Protein AF-A0A2G2EE09-F1 (afdb_monomer_lite)

pLDDT: mean 87.51, std 8.52, range [41.53, 94.19]

Secondary structure (DSSP, 8-state):
-HHHHHHHHHHHHHHTT--EEEEESSTTSPPEEEEEEEEEE-SS-EEEEEEE--TTS--SSSSSEEEEEGGGEEEEEE----

Radius of gyration: 11.83 Å; chains: 1; bounding box: 34×28×34 Å

Structure (mmCIF, N/CA/C/O backbone):
data_AF-A0A2G2EE09-F1
#
_entry.id   AF-A0A2G2EE09-F1
#
loop_
_atom_site.group_PDB
_atom_site.id
_atom_site.type_symbol
_atom_site.label_atom_id
_atom_site.label_alt_id
_atom_site.label_comp_id
_atom_site.label_asym_id
_atom_site.label_entity_id
_atom_site.label_seq_id
_atom_site.pdbx_PDB_ins_code
_atom_site.Cartn_x
_atom_site.Cartn_y
_atom_site.Cartn_z
_atom_site.occupancy
_atom_site.B_iso_or_equiv
_atom_site.auth_seq_id
_atom_site.auth_comp_id
_atom_site.auth_asym_id
_atom_site.auth_atom_id
_atom_site.pdbx_PDB_model_num
ATOM 1 N N . MET A 1 1 ? -0.431 -4.350 -17.251 1.00 62.62 1 MET A N 1
ATOM 2 C CA . MET A 1 1 ? -1.907 -4.172 -17.203 1.00 62.62 1 MET A CA 1
ATOM 3 C C . MET A 1 1 ? -2.454 -4.110 -15.774 1.00 62.62 1 MET A C 1
ATOM 5 O O . MET A 1 1 ? -2.917 -3.046 -15.387 1.00 62.62 1 MET A O 1
ATOM 9 N N . ALA A 1 2 ? -2.401 -5.177 -14.960 1.00 75.88 2 ALA A N 1
ATOM 10 C CA . ALA A 1 2 ? -2.938 -5.124 -13.585 1.00 75.88 2 ALA A CA 1
ATOM 11 C C . ALA A 1 2 ? -2.112 -4.226 -12.635 1.00 75.88 2 ALA A C 1
ATOM 13 O O . ALA A 1 2 ? -2.680 -3.414 -11.912 1.00 75.88 2 ALA A O 1
ATOM 14 N N . VAL A 1 3 ? -0.776 -4.316 -12.689 1.00 83.12 3 VAL A N 1
ATOM 15 C CA . VAL A 1 3 ? 0.140 -3.511 -11.853 1.00 83.12 3 VAL A CA 1
ATOM 16 C C . VAL A 1 3 ? 0.007 -2.013 -12.153 1.00 83.12 3 VAL A C 1
ATOM 18 O O . VAL A 1 3 ? -0.094 -1.209 -11.229 1.00 83.12 3 VAL A O 1
ATOM 21 N N . ASP A 1 4 ? -0.103 -1.638 -13.432 1.00 84.94 4 ASP A N 1
ATOM 22 C CA . ASP A 1 4 ? -0.315 -0.247 -13.858 1.00 84.94 4 ASP A CA 1
ATOM 23 C C . ASP A 1 4 ? -1.592 0.357 -13.275 1.00 84.94 4 ASP A C 1
ATOM 25 O O . ASP A 1 4 ? -1.594 1.503 -12.826 1.00 84.94 4 ASP A O 1
ATOM 29 N N . LYS A 1 5 ? -2.671 -0.433 -13.224 1.00 89.56 5 LYS A N 1
ATOM 30 C CA . LYS A 1 5 ? -3.950 -0.010 -12.651 1.00 89.56 5 LYS A CA 1
ATOM 31 C C . LYS A 1 5 ? -3.835 0.248 -11.149 1.00 89.56 5 LYS A C 1
ATOM 33 O O . LYS A 1 5 ? -4.369 1.248 -10.671 1.00 89.56 5 LYS A O 1
ATOM 38 N N . ILE A 1 6 ? -3.129 -0.614 -10.414 1.00 92.06 6 ILE A N 1
ATOM 39 C CA . ILE A 1 6 ? -2.882 -0.417 -8.979 1.00 92.06 6 ILE A CA 1
ATOM 40 C C . ILE A 1 6 ? -2.027 0.829 -8.748 1.00 92.06 6 ILE A C 1
ATOM 42 O O . ILE A 1 6 ? -2.403 1.677 -7.940 1.00 92.06 6 ILE A O 1
ATOM 46 N N . ARG A 1 7 ? -0.937 0.992 -9.508 1.00 90.56 7 ARG A N 1
ATOM 47 C CA . ARG A 1 7 ? -0.079 2.183 -9.449 1.00 90.56 7 ARG A CA 1
ATOM 48 C C . ARG A 1 7 ? -0.885 3.461 -9.679 1.00 90.56 7 ARG A C 1
ATOM 50 O O . ARG A 1 7 ? -0.805 4.390 -8.882 1.00 90.56 7 ARG A O 1
ATOM 57 N N . MET A 1 8 ? -1.703 3.488 -10.732 1.00 91.00 8 MET A N 1
ATOM 58 C CA . MET A 1 8 ? -2.543 4.639 -11.065 1.00 91.00 8 MET A CA 1
ATOM 59 C C . MET A 1 8 ? -3.559 4.946 -9.958 1.00 91.00 8 MET A C 1
ATOM 61 O O . MET A 1 8 ? -3.740 6.108 -9.601 1.00 91.00 8 MET A O 1
ATOM 65 N N . ARG A 1 9 ? -4.197 3.920 -9.375 1.00 90.69 9 ARG A N 1
ATOM 66 C CA . ARG A 1 9 ? -5.130 4.089 -8.250 1.00 90.69 9 ARG A CA 1
ATOM 67 C C . ARG A 1 9 ? -4.442 4.650 -7.010 1.00 90.69 9 ARG A C 1
ATOM 69 O O . ARG A 1 9 ? -4.912 5.651 -6.481 1.00 90.69 9 ARG A O 1
ATOM 76 N N . LEU A 1 10 ? -3.326 4.058 -6.585 1.00 90.75 10 LEU A N 1
ATOM 77 C CA . LEU A 1 10 ? -2.547 4.551 -5.447 1.00 90.75 10 LEU A CA 1
ATOM 78 C C . LEU A 1 10 ? -2.112 6.005 -5.665 1.00 90.75 10 LEU A C 1
ATOM 80 O O . LEU A 1 10 ? -2.224 6.817 -4.752 1.00 90.75 10 LEU A O 1
ATOM 84 N N . ASN A 1 11 ? -1.674 6.353 -6.880 1.00 90.81 11 ASN A N 1
ATOM 85 C CA . ASN A 1 11 ? -1.266 7.719 -7.199 1.00 90.81 11 ASN A CA 1
ATOM 86 C C . ASN A 1 11 ? -2.451 8.697 -7.139 1.00 90.81 11 ASN A C 1
ATOM 88 O O . ASN A 1 11 ? -2.340 9.773 -6.560 1.00 90.81 11 ASN A O 1
ATOM 92 N N . MET A 1 12 ? -3.622 8.307 -7.657 1.00 90.38 12 MET A N 1
ATOM 93 C CA . MET A 1 12 ? -4.846 9.106 -7.518 1.00 90.38 12 MET A CA 1
ATOM 94 C C . MET A 1 12 ? -5.265 9.293 -6.058 1.00 90.38 12 MET A C 1
ATOM 96 O O . MET A 1 12 ? -5.739 10.369 -5.700 1.00 90.38 12 MET A O 1
ATOM 100 N N . PHE A 1 13 ? -5.130 8.263 -5.222 1.00 89.44 13 PHE A N 1
ATOM 101 C CA . PHE A 1 13 ? -5.471 8.363 -3.805 1.00 89.44 13 PHE A CA 1
ATOM 102 C C . PHE A 1 13 ? -4.494 9.258 -3.047 1.00 89.44 13 PHE A C 1
ATOM 104 O O . PHE A 1 13 ? -4.953 10.111 -2.291 1.00 89.44 13 PHE A O 1
ATOM 111 N N . LYS A 1 14 ? -3.192 9.161 -3.346 1.00 88.00 14 LYS A N 1
ATOM 112 C CA . LYS A 1 14 ? -2.177 10.092 -2.846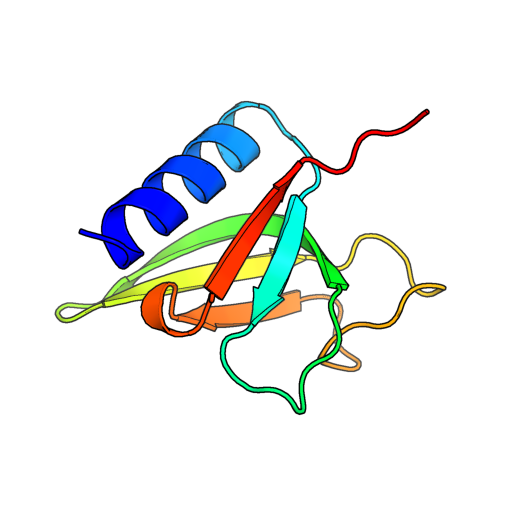 1.00 88.00 14 LYS A CA 1
ATOM 113 C C . LYS A 1 14 ? -2.512 11.539 -3.214 1.00 88.00 14 LYS A C 1
ATOM 115 O O . LYS A 1 14 ? -2.597 12.382 -2.336 1.00 88.00 14 LYS A O 1
ATOM 120 N N . LEU A 1 15 ? -2.765 11.828 -4.494 1.00 88.06 15 LEU A N 1
ATOM 121 C CA . LEU A 1 15 ? -3.081 13.187 -4.964 1.00 88.06 15 LEU A CA 1
ATOM 122 C C . LEU A 1 15 ? -4.346 13.777 -4.323 1.00 88.06 15 LEU A C 1
ATOM 124 O O . LEU A 1 15 ? -4.491 14.992 -4.247 1.00 88.06 15 LEU A O 1
ATOM 128 N N . LYS A 1 16 ? -5.275 12.922 -3.890 1.00 86.50 16 LYS A N 1
ATOM 129 C CA . LYS A 1 16 ? -6.523 13.326 -3.234 1.00 86.50 16 LYS A CA 1
ATOM 130 C C . LYS A 1 16 ? -6.438 13.297 -1.704 1.00 86.50 16 LYS A C 1
ATOM 132 O O . LYS A 1 16 ? -7.481 13.476 -1.079 1.00 86.50 16 LYS A O 1
ATOM 137 N N . ASN A 1 17 ? -5.262 13.031 -1.123 1.00 84.06 17 ASN A N 1
ATOM 138 C CA . ASN A 1 17 ? -5.056 12.804 0.314 1.00 84.06 17 ASN A CA 1
ATOM 139 C C . ASN A 1 17 ? -6.096 11.831 0.900 1.00 84.06 17 ASN A C 1
ATOM 141 O O . ASN A 1 17 ? -6.745 12.109 1.907 1.00 84.06 17 ASN A O 1
ATOM 145 N N . ARG A 1 18 ? -6.332 10.712 0.200 1.00 87.44 18 ARG A N 1
ATOM 146 C CA . ARG A 1 18 ? -7.316 9.697 0.593 1.00 87.44 18 ARG A CA 1
ATOM 147 C C . ARG A 1 18 ? -6.637 8.499 1.230 1.00 87.44 18 ARG A C 1
ATOM 149 O O . ARG A 1 18 ? -5.704 7.933 0.664 1.00 87.44 18 ARG A O 1
ATOM 156 N N . ASN A 1 19 ? -7.222 8.058 2.334 1.00 91.06 19 ASN A N 1
ATOM 157 C CA . ASN A 1 19 ? -6.898 6.795 2.975 1.00 91.06 19 ASN A CA 1
ATOM 158 C C . ASN A 1 19 ? -7.290 5.628 2.069 1.00 91.06 19 ASN A C 1
ATOM 160 O O . ASN A 1 19 ? -8.349 5.637 1.423 1.00 91.06 19 ASN A O 1
ATOM 164 N N . VAL A 1 20 ? -6.432 4.616 2.038 1.00 92.06 20 VAL A N 1
ATOM 165 C CA . VAL A 1 20 ? -6.599 3.442 1.189 1.00 92.06 20 VAL A CA 1
ATOM 166 C C . VAL A 1 20 ? -6.613 2.175 2.014 1.00 92.06 20 VAL A C 1
ATOM 168 O O . VAL A 1 20 ? -5.920 2.056 3.017 1.00 92.06 20 VAL A O 1
ATOM 171 N N . GLU A 1 21 ? -7.403 1.219 1.562 1.00 92.75 21 GLU A N 1
ATOM 172 C CA . GLU A 1 21 ? -7.382 -0.151 2.033 1.00 92.75 21 GLU A CA 1
ATOM 173 C C . GLU A 1 21 ? -6.591 -0.992 1.031 1.00 92.75 21 GLU A C 1
ATOM 175 O O . GLU A 1 21 ? -6.850 -0.956 -0.178 1.00 92.75 21 GLU A O 1
ATOM 180 N N . ILE A 1 22 ? -5.577 -1.692 1.532 1.00 93.50 22 ILE A N 1
ATOM 181 C CA . ILE A 1 22 ? -4.606 -2.437 0.739 1.00 93.50 22 ILE A CA 1
ATOM 182 C C . ILE A 1 22 ? -4.864 -3.927 0.912 1.00 93.50 22 ILE A C 1
ATOM 184 O O . ILE A 1 22 ? -4.835 -4.456 2.023 1.00 93.50 22 ILE A O 1
ATOM 188 N N . ILE A 1 23 ? -5.052 -4.613 -0.213 1.00 93.19 23 ILE A N 1
ATOM 189 C CA . ILE A 1 23 ? -5.184 -6.066 -0.263 1.00 93.19 23 ILE A CA 1
ATOM 190 C C . ILE A 1 23 ? -3.921 -6.620 -0.914 1.00 93.19 23 ILE A C 1
ATOM 192 O O . ILE A 1 23 ? -3.673 -6.404 -2.102 1.00 93.19 23 ILE A O 1
ATOM 196 N N . MET A 1 24 ? -3.106 -7.336 -0.144 1.00 94.19 24 MET A N 1
ATOM 197 C CA . MET A 1 24 ? -1.870 -7.942 -0.640 1.00 94.19 24 MET A CA 1
ATOM 198 C C . MET A 1 24 ? -2.153 -9.236 -1.407 1.00 94.19 24 MET A C 1
ATOM 200 O O . MET A 1 24 ? -3.097 -9.962 -1.115 1.00 94.19 24 MET A O 1
ATOM 204 N N . LYS A 1 25 ? -1.298 -9.574 -2.379 1.00 93.19 25 LYS A N 1
ATOM 205 C CA . LYS A 1 25 ? -1.360 -10.883 -3.060 1.00 93.19 25 LYS A CA 1
ATOM 206 C C . LYS A 1 25 ? -1.001 -12.038 -2.128 1.00 93.19 25 LYS A C 1
ATOM 208 O O . LYS A 1 25 ? -1.475 -13.158 -2.309 1.00 93.19 25 LYS A O 1
ATOM 213 N N . LYS A 1 26 ? -0.124 -11.779 -1.156 1.00 90.56 26 LYS A N 1
ATOM 214 C CA . LYS A 1 26 ? 0.253 -12.760 -0.141 1.00 90.56 26 LYS A CA 1
ATOM 215 C C . LYS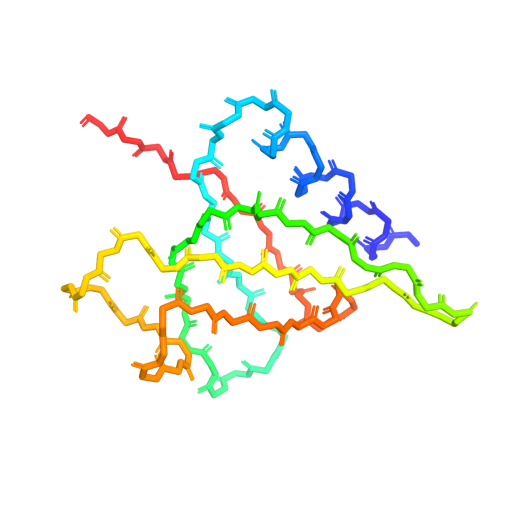 A 1 26 ? -0.884 -12.900 0.872 1.00 90.56 26 LYS A C 1
ATOM 217 O O . LYS A 1 26 ? -1.209 -11.941 1.558 1.00 90.56 26 LYS A O 1
ATOM 222 N N . LYS A 1 27 ? -1.435 -14.111 0.991 1.00 82.69 27 LYS A N 1
ATOM 223 C CA . LYS A 1 27 ? -2.578 -14.423 1.868 1.00 82.69 27 LYS A CA 1
ATOM 224 C C . LYS A 1 27 ? -2.276 -14.336 3.369 1.00 82.69 27 LYS A C 1
ATOM 226 O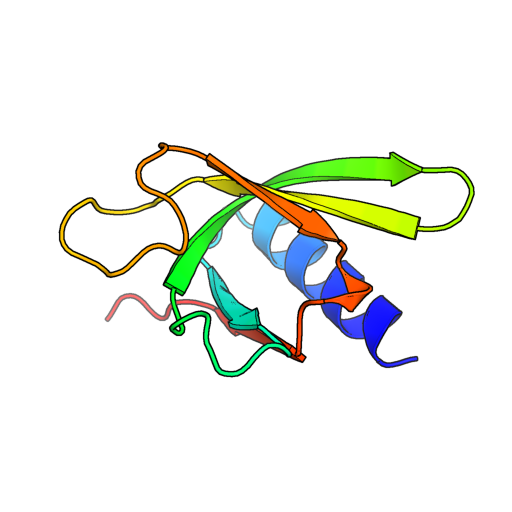 O . LYS A 1 27 ? -3.205 -14.367 4.161 1.00 82.69 27 LYS A O 1
ATOM 231 N N . ASN A 1 28 ? -1.002 -14.276 3.758 1.00 86.12 28 ASN A N 1
ATOM 232 C CA . ASN A 1 28 ? -0.587 -14.168 5.158 1.00 86.12 28 ASN A CA 1
ATOM 233 C C . ASN A 1 28 ? -0.519 -12.719 5.659 1.00 86.12 28 ASN A C 1
ATOM 235 O O . ASN A 1 28 ? -0.228 -12.510 6.829 1.00 86.12 28 ASN A O 1
ATOM 239 N N . ILE A 1 29 ? -0.731 -11.734 4.782 1.00 88.06 29 ILE A N 1
ATOM 240 C CA . ILE A 1 29 ? -0.810 -10.331 5.174 1.00 88.06 29 ILE A CA 1
ATOM 241 C C . ILE A 1 29 ? -2.296 -9.967 5.261 1.00 88.06 29 ILE A C 1
ATOM 243 O O . ILE A 1 29 ? -2.990 -10.117 4.248 1.00 88.06 29 ILE A O 1
ATOM 247 N N . PRO A 1 30 ? -2.794 -9.516 6.428 1.00 87.94 30 PRO A N 1
ATOM 248 C CA . PRO A 1 30 ? -4.184 -9.098 6.561 1.00 87.94 30 PRO A CA 1
ATOM 249 C C . PRO A 1 30 ? -4.467 -7.895 5.661 1.00 87.94 30 PRO A C 1
ATOM 251 O O . PRO A 1 30 ? -3.556 -7.207 5.204 1.00 87.94 30 PRO A O 1
ATOM 254 N N . VAL A 1 31 ? -5.742 -7.632 5.390 1.00 91.12 31 VAL A N 1
ATOM 255 C CA . VAL A 1 31 ? -6.141 -6.379 4.743 1.00 91.12 31 VAL A CA 1
ATOM 256 C C . VAL A 1 31 ? -5.922 -5.250 5.741 1.00 91.12 31 VAL A C 1
ATOM 258 O O . VAL A 1 31 ? -6.361 -5.342 6.883 1.00 91.12 31 VAL A O 1
ATOM 261 N N . PHE A 1 32 ? -5.241 -4.191 5.319 1.00 92.06 32 PHE A N 1
ATOM 262 C CA . PHE A 1 32 ? -4.888 -3.089 6.209 1.00 92.06 32 PHE A CA 1
ATOM 263 C C . PHE A 1 32 ?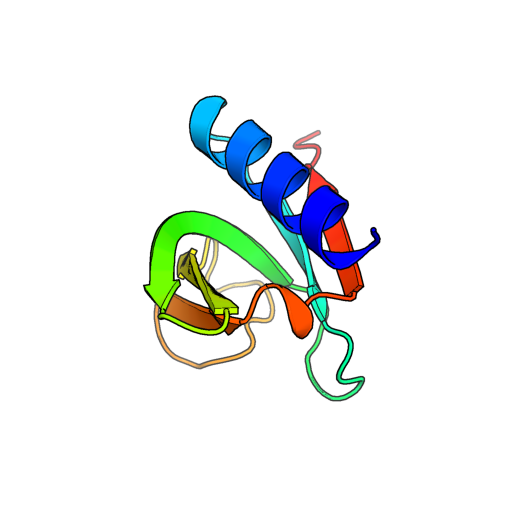 -5.149 -1.742 5.553 1.00 92.06 32 PHE A C 1
ATOM 265 O O . PHE A 1 32 ? -5.158 -1.609 4.327 1.00 92.06 32 PHE A O 1
ATOM 272 N N . GLN A 1 33 ? -5.346 -0.727 6.389 1.00 92.00 33 GLN A N 1
ATOM 273 C CA . GLN A 1 33 ? -5.571 0.635 5.931 1.00 92.00 33 GLN A CA 1
ATOM 274 C C . GLN A 1 33 ? -4.319 1.478 6.116 1.00 92.00 33 GLN A C 1
ATOM 276 O O . GLN A 1 33 ? -3.650 1.410 7.149 1.00 92.00 33 GLN A O 1
ATOM 281 N N . ALA A 1 34 ? -4.011 2.274 5.102 1.00 92.81 34 ALA A N 1
ATOM 282 C CA . ALA A 1 34 ? -2.812 3.081 5.066 1.00 92.81 34 ALA A CA 1
ATOM 283 C C . ALA A 1 34 ? -3.024 4.397 4.313 1.00 92.81 34 ALA A C 1
ATOM 285 O O . ALA A 1 34 ? -3.960 4.555 3.528 1.00 92.81 34 ALA A O 1
ATOM 286 N N . GLU A 1 35 ? -2.103 5.326 4.524 1.00 92.75 35 GLU A N 1
ATOM 287 C CA . GLU A 1 35 ? -1.910 6.504 3.689 1.00 92.75 35 GLU A CA 1
ATOM 288 C C . GLU A 1 35 ? -0.759 6.260 2.705 1.00 92.75 35 GLU A C 1
ATOM 290 O O . GLU A 1 35 ? 0.272 5.684 3.057 1.00 92.75 35 GLU A O 1
ATOM 295 N N . VAL A 1 36 ? -0.917 6.695 1.454 1.00 93.06 36 VAL A N 1
ATOM 296 C CA . VAL A 1 36 ? 0.130 6.568 0.432 1.00 93.06 36 VAL A CA 1
ATOM 297 C C . VAL A 1 36 ? 1.099 7.744 0.542 1.00 93.06 36 VAL A C 1
ATOM 299 O O . VAL A 1 36 ? 0.790 8.845 0.095 1.00 93.06 36 VAL A O 1
ATOM 302 N N . MET A 1 37 ? 2.300 7.501 1.069 1.00 92.38 37 MET A N 1
ATOM 303 C CA . MET A 1 37 ? 3.288 8.556 1.318 1.00 92.38 37 MET A CA 1
ATOM 304 C C . MET A 1 37 ? 4.093 8.897 0.065 1.00 92.38 37 MET A C 1
ATOM 306 O O . MET A 1 37 ? 4.059 10.015 -0.451 1.00 92.3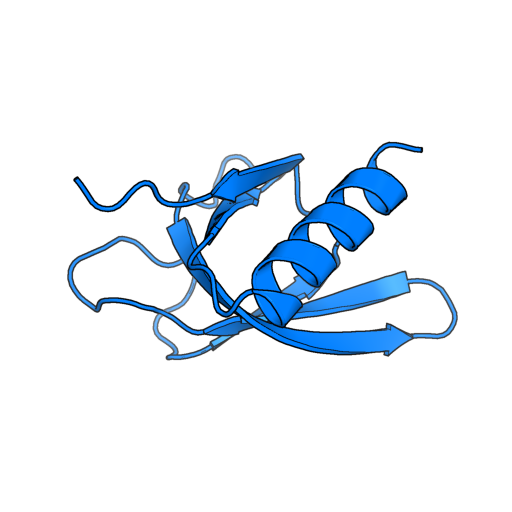8 37 MET A O 1
ATOM 310 N N . VAL A 1 38 ? 4.845 7.932 -0.463 1.00 92.00 38 VAL A N 1
ATOM 311 C CA . VAL A 1 38 ? 5.777 8.159 -1.573 1.00 92.00 38 VAL A CA 1
ATOM 312 C C . VAL A 1 38 ? 5.911 6.917 -2.442 1.00 92.00 38 VAL A C 1
ATOM 314 O O . VAL A 1 38 ? 5.767 5.791 -1.970 1.00 92.00 38 VAL A O 1
ATOM 317 N N . PHE A 1 39 ? 6.166 7.150 -3.727 1.00 91.62 39 PHE A N 1
ATOM 318 C CA . PHE A 1 39 ? 6.537 6.112 -4.677 1.00 91.62 39 PHE A CA 1
ATOM 319 C C . PHE A 1 39 ? 8.036 6.192 -4.909 1.00 91.62 39 PHE A C 1
ATOM 321 O O . PHE A 1 39 ? 8.558 7.279 -5.154 1.00 91.62 39 PHE A O 1
ATOM 328 N N . LEU A 1 40 ? 8.702 5.049 -4.838 1.00 91.19 40 LEU A N 1
ATOM 329 C CA . LEU A 1 40 ? 10.104 4.913 -5.199 1.00 91.19 40 LEU A CA 1
ATOM 330 C C . LEU A 1 40 ? 10.159 4.132 -6.507 1.00 91.19 40 LEU A C 1
ATOM 332 O O . LEU A 1 40 ? 9.577 3.050 -6.609 1.00 91.19 40 LEU A O 1
ATOM 336 N N . TYR A 1 41 ? 10.818 4.702 -7.506 1.00 87.38 41 TYR A N 1
ATOM 337 C CA . TYR A 1 41 ? 10.999 4.075 -8.807 1.00 87.38 41 TYR A CA 1
ATOM 338 C C . TYR A 1 41 ? 12.377 3.421 -8.822 1.00 87.38 41 TYR A C 1
ATOM 340 O O . TYR A 1 41 ? 13.383 4.108 -8.674 1.00 87.38 41 TYR A O 1
ATOM 348 N N . ASP A 1 42 ? 12.386 2.099 -8.927 1.00 83.75 42 ASP A N 1
ATOM 349 C CA . ASP A 1 42 ? 13.567 1.278 -9.182 1.00 83.75 42 ASP A CA 1
ATOM 350 C C . ASP A 1 42 ? 13.622 0.972 -10.688 1.00 83.75 42 ASP A C 1
ATOM 352 O O . ASP A 1 42 ? 12.590 1.056 -11.362 1.00 83.75 42 ASP A O 1
ATOM 356 N N . GLU A 1 43 ? 14.788 0.603 -11.220 1.00 78.31 43 GLU A N 1
ATOM 357 C CA . GLU A 1 43 ? 14.970 0.381 -12.669 1.00 78.31 43 GLU A CA 1
ATOM 358 C C . GLU A 1 43 ? 13.988 -0.661 -13.244 1.00 78.31 43 GLU A C 1
ATOM 360 O O . GLU A 1 43 ? 13.515 -0.513 -14.370 1.00 78.31 43 GLU A O 1
ATOM 365 N N . ASP A 1 44 ? 13.595 -1.648 -12.431 1.00 78.94 44 ASP A N 1
ATOM 366 C CA . ASP A 1 44 ? 12.709 -2.747 -12.832 1.00 78.94 44 ASP A CA 1
ATOM 367 C C . ASP A 1 44 ? 11.283 -2.679 -12.250 1.00 78.94 44 ASP A C 1
ATOM 369 O O . ASP A 1 44 ? 10.392 -3.407 -12.700 1.00 78.94 44 ASP A O 1
ATOM 373 N N . ASP A 1 45 ? 11.028 -1.873 -11.210 1.00 84.75 45 ASP A N 1
ATOM 374 C CA . ASP A 1 45 ? 9.740 -1.903 -10.501 1.00 84.75 45 ASP A CA 1
ATOM 375 C C . ASP A 1 45 ? 9.441 -0.630 -9.694 1.00 84.75 45 ASP A C 1
ATOM 377 O O . ASP A 1 45 ? 10.305 0.183 -9.386 1.00 84.75 45 ASP A O 1
ATOM 381 N N . THR A 1 46 ? 8.182 -0.457 -9.296 1.00 90.25 46 THR A N 1
ATOM 382 C CA . THR A 1 46 ? 7.750 0.643 -8.427 1.00 90.25 46 THR A CA 1
ATOM 383 C C . THR A 1 46 ? 7.480 0.124 -7.018 1.00 90.25 46 THR A C 1
ATOM 385 O O . THR A 1 46 ? 6.668 -0.784 -6.820 1.00 90.25 46 THR A O 1
ATOM 388 N N . LYS A 1 47 ? 8.108 0.738 -6.016 1.00 93.31 47 LYS A N 1
ATOM 389 C CA . LYS A 1 47 ? 7.779 0.564 -4.596 1.00 93.31 47 LYS A CA 1
ATOM 390 C C . LYS A 1 47 ? 6.874 1.696 -4.125 1.00 93.31 47 LYS A C 1
ATOM 392 O O . LYS A 1 47 ? 6.897 2.804 -4.658 1.00 93.31 47 LYS A O 1
ATOM 397 N N . VAL A 1 48 ? 6.087 1.416 -3.099 1.00 94.19 48 VAL A N 1
ATOM 398 C CA . VAL A 1 48 ? 5.248 2.389 -2.407 1.00 94.19 48 VAL A CA 1
ATOM 399 C C . VAL A 1 48 ? 5.513 2.306 -0.910 1.00 94.19 48 VAL A C 1
ATOM 401 O O . VAL A 1 48 ? 5.613 1.211 -0.354 1.00 94.19 48 VAL A O 1
ATOM 404 N N . ILE A 1 49 ? 5.636 3.470 -0.277 1.00 94.19 49 ILE A N 1
ATOM 405 C CA . ILE A 1 49 ? 5.675 3.605 1.177 1.00 94.19 49 ILE A CA 1
ATOM 406 C C . ILE A 1 49 ? 4.264 3.930 1.656 1.00 94.19 49 ILE A C 1
ATOM 408 O O . ILE A 1 49 ? 3.647 4.902 1.208 1.00 94.19 49 ILE A O 1
ATOM 412 N N . LEU A 1 50 ? 3.769 3.097 2.561 1.00 94.00 50 LEU A N 1
ATOM 413 C CA . LEU A 1 50 ? 2.440 3.159 3.145 1.00 94.00 50 LEU A CA 1
ATOM 414 C C . LEU A 1 50 ? 2.576 3.511 4.625 1.00 94.00 50 LEU A C 1
ATOM 416 O O . LEU A 1 50 ? 3.315 2.841 5.340 1.00 94.00 50 LEU A O 1
ATOM 420 N N . LYS A 1 51 ? 1.884 4.547 5.093 1.00 92.75 51 LYS A N 1
ATOM 421 C CA . LYS A 1 51 ? 1.879 4.939 6.506 1.00 92.75 51 LYS A CA 1
ATOM 422 C C . LYS A 1 51 ? 0.659 4.365 7.216 1.00 92.75 51 LYS A C 1
ATOM 424 O O . LYS A 1 51 ? -0.447 4.408 6.678 1.00 92.75 51 LYS A O 1
ATOM 429 N N . ARG A 1 52 ? 0.858 3.839 8.421 1.00 92.44 52 ARG A N 1
ATOM 430 C CA . ARG A 1 52 ? -0.200 3.331 9.294 1.00 92.44 52 ARG A CA 1
ATOM 431 C C . ARG A 1 52 ? -1.135 4.466 9.714 1.00 92.44 52 ARG A C 1
ATOM 433 O O . ARG A 1 52 ? -0.681 5.527 10.129 1.00 92.44 52 ARG A O 1
ATOM 440 N N . LEU A 1 53 ? -2.444 4.228 9.624 1.00 88.38 53 LEU A N 1
ATOM 441 C CA . LEU A 1 53 ? -3.464 5.219 9.997 1.00 88.38 53 LEU A CA 1
ATOM 442 C C . LEU A 1 53 ? -3.888 5.134 11.465 1.00 88.38 53 LEU A C 1
ATOM 444 O O . LEU A 1 53 ? -4.157 6.157 12.084 1.00 88.38 53 LEU A O 1
ATOM 448 N N . SER A 1 54 ? -3.996 3.920 12.012 1.00 81.38 54 SER A N 1
ATOM 449 C CA . SER A 1 54 ? -4.414 3.686 13.396 1.00 81.38 54 SER A CA 1
ATOM 450 C C . SER A 1 54 ? -3.689 2.478 13.983 1.00 81.38 54 SER A C 1
ATOM 452 O O . SER A 1 54 ? -3.450 1.486 13.287 1.00 81.38 54 SER A O 1
ATOM 454 N N . LEU A 1 55 ? -3.361 2.566 15.274 1.00 76.94 55 LEU A N 1
ATOM 455 C CA . LEU A 1 55 ? -2.798 1.469 16.064 1.00 76.94 55 LEU A CA 1
ATOM 456 C C . LEU A 1 55 ? -3.833 0.384 16.396 1.00 76.94 55 LEU A C 1
ATOM 458 O O . LEU A 1 55 ? -3.461 -0.745 16.693 1.00 76.94 55 LEU A O 1
ATOM 462 N N . GLU A 1 56 ? -5.122 0.703 16.297 1.00 76.62 56 GLU A N 1
ATOM 463 C CA . GLU A 1 56 ? -6.218 -0.216 16.626 1.00 76.62 56 GLU A CA 1
ATOM 464 C C . GLU A 1 56 ? -6.511 -1.222 15.506 1.00 76.62 56 GLU A C 1
ATOM 466 O O . GLU A 1 56 ? -7.161 -2.237 15.736 1.00 76.62 56 GLU A O 1
ATOM 471 N N . ARG A 1 57 ? -6.055 -0.940 14.279 1.00 76.06 57 ARG A N 1
ATOM 472 C CA . ARG A 1 57 ? -6.248 -1.819 13.120 1.00 76.06 57 ARG A CA 1
ATOM 473 C C . ARG A 1 57 ? -4.994 -2.638 12.851 1.00 76.06 57 ARG A C 1
ATOM 475 O O . ARG A 1 57 ? -3.874 -2.158 13.057 1.00 76.06 57 ARG A O 1
ATOM 482 N N . GLU A 1 58 ? -5.204 -3.855 12.353 1.00 81.75 58 GLU A N 1
ATOM 483 C CA . GLU A 1 58 ? -4.128 -4.734 11.903 1.00 81.75 58 GLU A CA 1
ATOM 484 C C . GLU A 1 58 ? -3.294 -4.040 10.820 1.00 81.75 58 GLU A C 1
ATOM 486 O O . GLU A 1 58 ? -3.818 -3.429 9.884 1.00 81.75 58 GLU A O 1
ATOM 491 N N . PHE A 1 59 ? -1.977 -4.123 10.974 1.00 88.12 59 PHE A N 1
ATOM 492 C CA . PHE A 1 59 ? -0.997 -3.580 10.047 1.00 88.12 59 PHE A CA 1
ATOM 493 C C . PHE A 1 59 ? 0.081 -4.651 9.827 1.00 88.12 59 PHE A C 1
ATOM 495 O O . PHE A 1 59 ? 0.386 -5.397 10.755 1.00 88.12 59 PHE A O 1
ATOM 502 N N . PRO A 1 60 ? 0.648 -4.783 8.616 1.00 85.31 60 PRO A N 1
ATOM 503 C CA . PRO A 1 60 ? 1.577 -5.866 8.277 1.00 85.31 60 PRO A CA 1
ATOM 504 C C . PRO A 1 60 ? 2.894 -5.855 9.060 1.00 85.31 60 PRO A C 1
ATOM 506 O O . PRO A 1 60 ? 3.654 -6.815 8.958 1.00 85.31 60 PRO A O 1
ATOM 509 N N . VAL A 1 61 ? 3.194 -4.764 9.764 1.00 87.00 61 VAL A N 1
ATOM 510 C CA . VAL A 1 61 ? 4.424 -4.551 10.529 1.00 87.00 61 VAL A CA 1
ATOM 511 C C . VAL A 1 61 ? 4.101 -3.796 11.817 1.00 87.00 61 VAL A C 1
ATOM 513 O O . VAL A 1 61 ? 3.120 -3.056 11.872 1.00 87.00 61 VAL A O 1
ATOM 516 N N . ASP A 1 62 ? 4.957 -3.933 12.828 1.00 83.94 62 ASP A N 1
ATOM 517 C CA . ASP A 1 62 ? 4.852 -3.170 14.082 1.00 83.94 62 ASP A CA 1
ATOM 518 C C . ASP A 1 62 ? 5.369 -1.722 13.954 1.00 83.94 62 ASP A C 1
ATOM 520 O O . ASP A 1 62 ? 5.302 -0.936 14.897 1.00 83.94 62 ASP A O 1
ATOM 524 N N . GLU A 1 63 ? 5.863 -1.349 12.773 1.00 85.88 63 GLU A N 1
ATOM 525 C CA . GLU A 1 63 ? 6.349 -0.009 12.450 1.00 85.88 63 GLU A CA 1
ATOM 526 C C . GLU A 1 63 ? 5.225 0.935 11.982 1.00 85.88 63 GLU A C 1
ATOM 528 O O . GLU A 1 63 ? 4.147 0.522 11.547 1.00 85.88 63 GLU A O 1
ATOM 533 N N . GLU A 1 64 ? 5.501 2.242 12.011 1.00 89.25 64 GLU A N 1
ATOM 534 C CA . GLU A 1 64 ? 4.589 3.273 11.494 1.00 89.25 64 GLU A CA 1
ATOM 535 C C . GLU A 1 64 ? 4.461 3.240 9.963 1.00 89.25 64 GLU A C 1
ATOM 537 O O . GLU A 1 64 ? 3.486 3.745 9.403 1.00 89.25 64 GLU A O 1
ATOM 542 N N . THR A 1 65 ? 5.443 2.659 9.268 1.00 92.69 65 THR A N 1
ATOM 543 C CA . THR A 1 65 ? 5.502 2.635 7.805 1.00 92.69 65 THR A CA 1
ATOM 544 C C . THR A 1 65 ? 5.768 1.240 7.267 1.00 92.69 65 THR A C 1
ATOM 546 O O . THR A 1 65 ? 6.580 0.500 7.804 1.00 92.69 65 THR A O 1
ATOM 549 N N . TYR A 1 66 ? 5.136 0.908 6.146 1.00 91.88 66 TYR A N 1
ATOM 550 C CA . TYR A 1 66 ? 5.324 -0.338 5.420 1.00 91.88 66 TYR A CA 1
ATOM 551 C C . TYR A 1 66 ? 5.721 -0.047 3.973 1.00 91.88 66 TYR A C 1
ATOM 553 O O . TYR A 1 66 ? 4.986 0.610 3.233 1.00 91.88 66 TYR A O 1
ATOM 561 N N . THR A 1 67 ? 6.879 -0.552 3.550 1.00 93.38 67 THR A N 1
ATOM 562 C CA . THR A 1 67 ? 7.348 -0.418 2.164 1.00 93.38 67 THR A CA 1
ATOM 563 C C . THR A 1 67 ? 7.105 -1.714 1.403 1.00 93.38 67 THR A C 1
ATOM 565 O O . THR A 1 67 ? 7.532 -2.785 1.830 1.00 93.38 67 THR A O 1
ATOM 568 N N . THR A 1 68 ? 6.445 -1.637 0.247 1.00 93.12 68 THR A N 1
ATOM 569 C CA . THR A 1 68 ? 6.200 -2.815 -0.594 1.00 93.12 68 THR A CA 1
ATOM 570 C C . THR A 1 68 ? 6.226 -2.486 -2.079 1.00 93.12 68 THR A C 1
ATOM 572 O O . THR A 1 68 ? 6.013 -1.346 -2.486 1.00 93.12 68 THR A O 1
ATOM 575 N N . TYR A 1 69 ? 6.483 -3.491 -2.913 1.00 93.56 69 TYR A N 1
ATOM 576 C CA . TYR A 1 69 ? 6.389 -3.344 -4.364 1.00 93.56 69 TYR A CA 1
ATOM 577 C C . TYR A 1 69 ? 4.928 -3.296 -4.804 1.00 93.56 69 TYR A C 1
ATOM 579 O O . TYR A 1 69 ? 4.113 -4.104 -4.354 1.00 93.56 69 TYR A O 1
ATOM 587 N N . VAL A 1 70 ? 4.601 -2.426 -5.761 1.00 92.56 70 VAL A N 1
ATOM 588 C CA . VAL A 1 70 ? 3.239 -2.313 -6.301 1.00 92.56 70 VAL A CA 1
ATOM 589 C C . VAL A 1 70 ? 2.783 -3.637 -6.920 1.00 92.56 70 VAL A C 1
ATOM 591 O O . VAL A 1 70 ? 1.619 -4.012 -6.782 1.00 92.56 70 VAL A O 1
ATOM 594 N N . LYS A 1 71 ? 3.697 -4.419 -7.514 1.00 92.31 71 LYS A N 1
ATOM 595 C CA . LYS A 1 71 ? 3.377 -5.756 -8.039 1.00 92.31 71 LYS A CA 1
ATOM 596 C C . LYS A 1 71 ? 2.887 -6.751 -6.982 1.00 92.31 71 LYS A C 1
ATOM 598 O O . LYS A 1 71 ? 2.251 -7.736 -7.359 1.00 92.31 71 LYS A O 1
ATOM 603 N N . ASN A 1 72 ? 3.172 -6.525 -5.697 1.00 92.88 72 ASN A N 1
ATOM 604 C CA . ASN A 1 72 ? 2.754 -7.398 -4.594 1.00 92.88 72 ASN A CA 1
ATOM 605 C C . ASN A 1 72 ? 1.351 -7.068 -4.076 1.00 92.88 72 ASN A C 1
ATOM 607 O O . ASN A 1 72 ? 0.796 -7.832 -3.285 1.00 92.88 72 ASN A O 1
ATOM 611 N N . ILE A 1 73 ? 0.775 -5.958 -4.529 1.00 93.44 73 ILE A N 1
ATOM 612 C CA . ILE A 1 73 ? -0.568 -5.530 -4.169 1.00 93.44 73 ILE A CA 1
ATOM 613 C C . ILE A 1 73 ? -1.554 -6.168 -5.151 1.00 93.44 73 ILE A C 1
ATOM 615 O O . ILE A 1 73 ? -1.346 -6.170 -6.368 1.00 93.44 73 ILE A O 1
ATOM 619 N N . SER A 1 74 ? -2.601 -6.777 -4.608 1.00 93.69 74 SER A N 1
ATOM 620 C CA . SER A 1 74 ? -3.661 -7.433 -5.371 1.00 93.69 74 SER A CA 1
ATOM 621 C C . SER A 1 74 ? -4.748 -6.439 -5.757 1.00 93.69 74 SER A C 1
ATOM 623 O O . SER A 1 74 ? -5.140 -6.379 -6.921 1.00 93.69 74 SER A O 1
ATOM 625 N N . ASP A 1 75 ? -5.215 -5.649 -4.791 1.00 93.06 75 ASP A N 1
ATOM 626 C CA . ASP A 1 75 ? -6.220 -4.613 -5.006 1.00 93.06 75 ASP A CA 1
ATOM 627 C C . ASP A 1 75 ? -6.027 -3.455 -4.023 1.00 93.06 75 ASP A C 1
ATOM 629 O O . ASP A 1 75 ? -5.390 -3.599 -2.977 1.00 93.06 75 ASP A O 1
ATOM 633 N N . VAL A 1 76 ? -6.563 -2.295 -4.395 1.00 92.44 76 VAL A N 1
ATOM 634 C CA . VAL A 1 76 ? -6.558 -1.082 -3.574 1.00 92.44 76 VAL A CA 1
ATOM 635 C C . VAL A 1 76 ? -7.917 -0.419 -3.648 1.00 92.44 76 VAL A C 1
ATOM 637 O O . VAL A 1 76 ? -8.441 -0.163 -4.742 1.00 92.44 76 VAL A O 1
ATOM 640 N N . GLN A 1 77 ? -8.474 -0.122 -2.482 1.00 92.06 77 GLN A N 1
ATOM 641 C CA . GLN A 1 77 ? -9.793 0.478 -2.343 1.00 92.06 77 GLN A CA 1
ATOM 642 C C . GLN A 1 77 ? -9.696 1.770 -1.544 1.00 92.06 77 GLN A C 1
ATOM 644 O O . GLN A 1 77 ? -8.777 1.969 -0.756 1.00 92.06 77 GLN A O 1
ATOM 649 N N . GLN A 1 78 ? -10.628 2.687 -1.777 1.00 87.88 78 GLN A N 1
ATOM 650 C CA . GLN A 1 78 ? -10.725 3.885 -0.954 1.00 87.88 78 GLN A CA 1
ATOM 651 C C . GLN A 1 78 ? -11.409 3.522 0.363 1.00 87.88 78 GLN A C 1
ATOM 653 O O . GLN A 1 78 ? -12.501 2.952 0.335 1.00 87.88 78 GLN A O 1
ATOM 658 N N . VAL A 1 79 ? -10.839 3.951 1.489 1.00 85.31 79 VAL A N 1
ATOM 659 C CA . VAL A 1 79 ? -11.549 3.912 2.769 1.00 85.31 79 VAL A CA 1
ATOM 660 C C . VAL A 1 79 ? -12.699 4.914 2.693 1.00 85.31 79 VAL A C 1
ATOM 662 O O . VAL A 1 79 ? -12.488 6.124 2.575 1.00 85.31 79 VAL A O 1
ATOM 665 N N . ARG A 1 80 ? -13.937 4.416 2.690 1.00 70.12 80 ARG A N 1
ATOM 666 C CA . ARG A 1 80 ? -15.120 5.260 2.863 1.00 70.12 80 ARG A CA 1
ATOM 667 C C . ARG A 1 80 ? -15.267 5.507 4.357 1.00 70.12 80 ARG A C 1
ATOM 669 O O . ARG A 1 80 ? -15.743 4.634 5.072 1.00 70.12 80 ARG A O 1
ATOM 676 N N . THR A 1 81 ? -14.808 6.658 4.829 1.00 56.59 81 THR A N 1
ATOM 677 C CA . THR A 1 81 ? -15.234 7.150 6.140 1.00 56.59 81 THR A CA 1
ATOM 678 C C . THR A 1 81 ? -16.736 7.413 6.034 1.00 56.59 81 THR A C 1
ATOM 680 O O . THR A 1 81 ? -17.149 8.165 5.148 1.00 56.59 81 THR A O 1
ATOM 683 N N . VAL A 1 82 ? -17.533 6.701 6.833 1.00 41.53 82 VAL A N 1
ATOM 684 C CA . VAL A 1 82 ? -18.971 6.957 7.010 1.00 41.53 82 VAL A CA 1
ATOM 685 C C . VAL A 1 82 ? -19.128 8.070 8.032 1.00 41.53 82 VAL A C 1
ATOM 687 O O . VAL A 1 82 ? -18.358 8.034 9.019 1.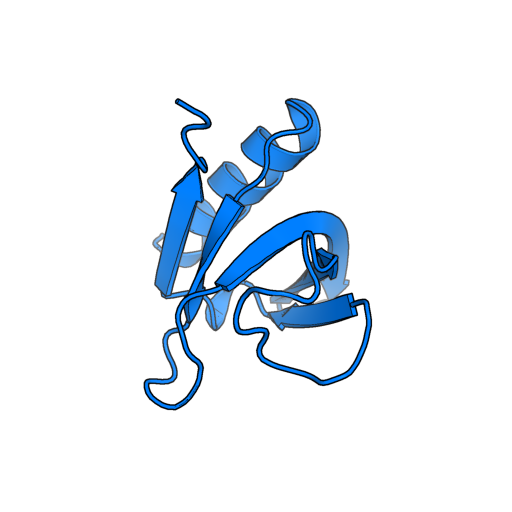00 41.53 82 VAL A O 1
#

Foldseek 3Di:
DQLVVLVVVLVVCQVVQFKKWFAFPDPPQDTAIWTFDDWDDDPVFIKTKTAHDDPVTGDRDPDRIDIDTSVRTPDMDTPPDD

Sequence (82 aa):
MAVDKIRMRLNMFKLKNRNVEIIMKKKNIPVFQAEVMVFLYDEDDTKVILKRLSLEREFPVDEETYTTYVKNISDVQQVRTV